Protein AF-A0A9P0G3X2-F1 (afdb_monomer_lite)

Foldseek 3Di:
DDDDPPPDPLDFAALVPLPPCVNVPPPPDSGGDPLLVVLCVVLVHDSVLLDQDQLVNVCVVVVHDSVPCVVVNVVSVVVSVVSSVSSVVSSVVVVVVVVVVVVVVVVVVVVVVVVPPPDDDDDDDDDDDDDDDDDDDDDDDDD

Organism: Bemisia tabaci (NCBI:txid7038)

Structure (mmCIF, N/CA/C/O backbone):
data_AF-A0A9P0G3X2-F1
#
_entry.id   AF-A0A9P0G3X2-F1
#
loop_
_atom_site.group_PDB
_atom_site.id
_atom_site.type_symbol
_atom_site.label_atom_id
_atom_site.label_alt_id
_atom_site.label_comp_id
_atom_site.label_asym_id
_atom_site.label_entity_id
_atom_site.label_seq_id
_atom_site.pdbx_PDB_ins_code
_atom_site.Cartn_x
_atom_site.Cartn_y
_atom_site.Cartn_z
_atom_site.occupancy
_atom_site.B_iso_or_equiv
_atom_site.auth_seq_id
_atom_site.auth_comp_id
_atom_site.auth_asym_id
_atom_site.auth_atom_id
_atom_site.pdbx_PDB_model_num
ATOM 1 N N . MET A 1 1 ? -25.167 22.446 -13.849 1.00 35.00 1 MET A N 1
ATOM 2 C CA . MET A 1 1 ? -23.953 22.981 -14.509 1.00 35.00 1 MET A CA 1
ATOM 3 C C . MET A 1 1 ? -22.731 22.619 -13.662 1.00 35.00 1 MET A C 1
ATOM 5 O O . MET A 1 1 ? -22.349 23.389 -12.793 1.00 35.00 1 MET A O 1
ATOM 9 N N . THR A 1 2 ? -22.153 21.422 -13.821 1.00 44.12 2 THR A N 1
ATOM 10 C CA . THR A 1 2 ? -20.950 21.019 -13.064 1.00 44.12 2 THR A CA 1
ATOM 11 C C . THR A 1 2 ? -19.698 21.489 -13.797 1.00 44.12 2 THR A C 1
ATOM 13 O O . THR A 1 2 ? -19.313 20.934 -14.823 1.00 44.12 2 THR A O 1
ATOM 16 N N . ASN A 1 3 ? -19.129 22.565 -13.259 1.00 46.88 3 ASN A N 1
ATOM 17 C CA . ASN A 1 3 ? -17.987 23.319 -13.752 1.00 46.88 3 ASN A CA 1
ATOM 18 C C . ASN A 1 3 ? -16.701 22.468 -13.838 1.00 46.88 3 ASN A C 1
ATOM 20 O O . ASN A 1 3 ? -16.442 21.589 -13.015 1.00 46.88 3 ASN A O 1
ATOM 24 N N . CYS A 1 4 ? -15.922 22.767 -14.872 1.00 45.25 4 CYS A N 1
ATOM 25 C CA . CYS A 1 4 ? -14.656 22.214 -15.329 1.00 45.25 4 CYS A CA 1
ATOM 26 C C . CYS A 1 4 ? -13.727 21.688 -14.218 1.00 45.25 4 CYS A C 1
ATOM 28 O O . CYS A 1 4 ? -12.940 22.440 -13.636 1.00 45.25 4 CYS A O 1
ATOM 30 N N . ARG A 1 5 ? -13.703 20.363 -13.999 1.00 58.19 5 ARG A N 1
ATOM 31 C CA . ARG A 1 5 ? -12.529 19.731 -13.383 1.00 58.19 5 ARG A CA 1
ATOM 32 C C . ARG A 1 5 ? -11.386 19.883 -14.377 1.00 58.19 5 ARG A C 1
ATOM 34 O O . ARG A 1 5 ? -11.345 19.177 -15.383 1.00 58.19 5 ARG A O 1
ATOM 41 N N . LYS A 1 6 ? -10.488 20.838 -14.110 1.00 49.16 6 LYS A N 1
ATOM 42 C CA . LYS A 1 6 ? -9.150 20.894 -14.712 1.00 49.16 6 LYS A CA 1
ATOM 43 C C . LYS A 1 6 ? -8.657 19.450 -14.816 1.00 49.16 6 LYS A C 1
ATOM 45 O O . LYS A 1 6 ? -8.565 18.779 -13.789 1.00 49.16 6 LYS A O 1
ATOM 50 N N . LYS A 1 7 ? -8.420 18.951 -16.034 1.00 53.38 7 LYS A N 1
ATOM 51 C CA . LYS A 1 7 ? -7.775 17.650 -16.248 1.00 53.38 7 LYS A CA 1
ATOM 52 C C . LYS A 1 7 ? -6.352 17.781 -15.708 1.00 53.38 7 LYS A C 1
ATOM 54 O O . LYS A 1 7 ? -5.434 18.094 -16.457 1.00 53.38 7 LYS A O 1
ATOM 59 N N . MET A 1 8 ? -6.184 17.643 -14.393 1.00 56.50 8 MET A N 1
ATOM 60 C CA . MET A 1 8 ? -4.866 17.451 -13.813 1.00 56.50 8 MET A CA 1
ATOM 61 C C . MET A 1 8 ? -4.296 16.199 -14.477 1.00 56.50 8 MET A C 1
ATOM 63 O O . MET A 1 8 ? -5.037 15.220 -14.624 1.00 56.50 8 MET A O 1
ATOM 67 N N . PRO A 1 9 ? -3.031 16.217 -14.929 1.00 58.66 9 PRO A N 1
ATOM 68 C CA . PRO A 1 9 ? -2.392 14.994 -15.378 1.00 58.66 9 PRO A CA 1
ATOM 69 C C . PRO A 1 9 ? -2.558 13.967 -14.260 1.00 58.66 9 PRO A C 1
ATOM 71 O O . PRO A 1 9 ? -2.165 14.219 -13.120 1.00 58.66 9 PRO A O 1
ATOM 74 N N . VAL A 1 10 ? -3.238 12.861 -14.568 1.00 70.94 10 VAL A N 1
ATOM 75 C CA . VAL A 1 10 ? -3.516 11.801 -13.599 1.00 70.94 10 VAL A CA 1
ATOM 76 C C . VAL A 1 10 ? -2.178 11.146 -13.291 1.00 70.94 10 VAL A C 1
ATOM 78 O O . VAL A 1 10 ? -1.711 10.271 -14.018 1.00 70.94 10 VAL A O 1
ATOM 81 N N . VAL A 1 11 ? -1.509 11.643 -12.252 1.00 81.88 11 VAL A N 1
ATOM 82 C CA . VAL A 1 11 ? -0.254 11.076 -11.776 1.00 81.88 11 VAL A CA 1
ATOM 83 C C . VAL A 1 11 ? -0.562 9.659 -11.291 1.00 81.88 11 VAL A C 1
ATOM 85 O O . VAL A 1 11 ? -1.456 9.489 -10.460 1.00 81.88 11 VAL A O 1
ATOM 88 N N . PRO A 1 12 ? 0.143 8.625 -11.781 1.00 86.62 12 PRO A N 1
ATOM 89 C CA . PRO A 1 12 ? -0.114 7.267 -11.335 1.00 86.62 12 PRO A CA 1
ATOM 90 C C . PRO A 1 12 ? 0.186 7.126 -9.837 1.00 86.62 12 PRO A C 1
ATOM 92 O O . PRO A 1 12 ? 1.264 7.505 -9.354 1.00 86.62 12 PRO A O 1
ATOM 95 N N . LEU A 1 13 ? -0.765 6.533 -9.117 1.00 90.62 13 LEU A N 1
ATOM 96 C CA . LEU A 1 13 ? -0.653 6.201 -7.705 1.00 90.62 13 LEU A CA 1
ATOM 97 C C . LEU A 1 13 ? 0.374 5.087 -7.529 1.00 90.62 13 LEU A C 1
ATOM 99 O O . LEU A 1 13 ? 0.333 4.040 -8.180 1.00 90.62 13 LEU A O 1
ATOM 103 N N . ASN A 1 14 ? 1.338 5.335 -6.664 1.00 93.69 14 ASN A N 1
ATOM 104 C CA . ASN A 1 14 ? 2.496 4.500 -6.426 1.00 93.69 14 ASN A CA 1
ATOM 105 C C . ASN A 1 14 ? 2.883 4.566 -4.939 1.00 93.69 14 ASN A C 1
ATOM 107 O O . ASN A 1 14 ? 2.391 5.411 -4.198 1.00 93.69 14 ASN A O 1
ATOM 111 N N . LEU A 1 15 ? 3.807 3.703 -4.505 1.00 94.00 15 LEU A N 1
ATOM 112 C CA . LEU A 1 15 ? 4.192 3.538 -3.085 1.00 94.00 15 LEU A CA 1
ATOM 113 C C . LEU A 1 15 ? 4.735 4.800 -2.381 1.00 94.00 15 LEU A C 1
ATOM 115 O O . LEU A 1 15 ? 4.929 4.780 -1.166 1.00 94.00 15 LEU A O 1
ATOM 119 N N . ASN A 1 16 ? 5.008 5.871 -3.132 1.00 92.62 16 ASN A N 1
ATOM 120 C CA . ASN A 1 16 ? 5.578 7.110 -2.604 1.00 92.62 16 ASN A CA 1
ATOM 121 C C . ASN A 1 16 ? 4.557 8.256 -2.568 1.00 92.62 16 ASN A C 1
ATOM 123 O O . ASN A 1 16 ? 4.844 9.283 -1.970 1.00 92.62 16 ASN A O 1
ATOM 127 N N . ASN A 1 17 ? 3.404 8.124 -3.235 1.00 91.12 17 ASN A N 1
ATOM 128 C CA . ASN A 1 17 ? 2.429 9.214 -3.350 1.00 91.12 17 ASN A CA 1
ATOM 129 C C . ASN A 1 17 ? 0.983 8.816 -3.004 1.00 91.12 17 ASN A C 1
ATOM 131 O O . ASN A 1 17 ? 0.131 9.698 -2.947 1.00 91.12 17 ASN A O 1
ATOM 135 N N . PHE A 1 18 ? 0.700 7.532 -2.754 1.00 90.81 18 PHE A N 1
ATOM 136 C CA . PHE A 1 18 ? -0.666 7.051 -2.511 1.00 90.81 18 PHE A CA 1
ATOM 137 C C . PHE A 1 18 ? -1.294 7.571 -1.204 1.00 90.81 18 PHE A C 1
ATOM 139 O O . PHE A 1 18 ? -2.512 7.687 -1.128 1.00 90.81 18 PHE A O 1
ATOM 146 N N . GLU A 1 19 ? -0.483 7.928 -0.201 1.00 87.69 19 GLU A N 1
ATOM 147 C CA . GLU A 1 19 ? -0.961 8.508 1.068 1.00 87.69 19 GLU A CA 1
ATOM 148 C C . GLU A 1 19 ? -1.319 10.000 0.945 1.00 87.69 19 GLU A C 1
ATOM 150 O O . GLU A 1 19 ? -1.924 10.575 1.847 1.00 87.69 19 GLU A O 1
ATOM 155 N N . SER A 1 20 ? -0.978 10.654 -0.171 1.00 85.50 20 SER A N 1
ATOM 156 C CA . SER A 1 20 ? -1.317 12.061 -0.378 1.00 85.50 20 SER A CA 1
ATOM 157 C C . SER A 1 20 ? -2.799 12.215 -0.720 1.00 85.50 20 SER A C 1
ATOM 159 O O . SER A 1 20 ? -3.252 11.800 -1.791 1.00 85.50 20 SER A O 1
ATOM 161 N N . SER A 1 21 ? -3.548 12.881 0.162 1.00 74.44 21 SER A N 1
ATOM 162 C CA . SER A 1 21 ? -4.980 13.162 -0.018 1.00 74.44 21 SER A CA 1
ATOM 163 C C . SER A 1 21 ? -5.280 13.940 -1.302 1.00 74.44 21 SER A C 1
ATOM 165 O O . SER A 1 21 ? -6.301 13.701 -1.939 1.00 74.44 21 SER A O 1
ATOM 167 N N . ILE A 1 22 ? -4.366 14.814 -1.731 1.00 76.81 22 ILE A N 1
ATOM 168 C CA . ILE A 1 22 ? -4.493 15.615 -2.958 1.00 76.81 22 ILE A CA 1
ATOM 169 C C . ILE A 1 22 ? -4.427 14.727 -4.207 1.00 76.81 22 ILE A C 1
ATOM 171 O O . ILE A 1 22 ? -5.152 14.954 -5.171 1.00 76.81 22 ILE A O 1
ATOM 175 N N . ILE A 1 23 ? -3.553 13.719 -4.193 1.00 68.75 23 ILE A N 1
ATOM 176 C CA . ILE A 1 23 ? -3.276 12.862 -5.355 1.00 68.75 23 ILE A CA 1
ATOM 177 C C . ILE A 1 23 ? -4.288 11.709 -5.430 1.00 68.75 23 ILE A C 1
ATOM 179 O O . ILE A 1 23 ? -4.668 11.293 -6.521 1.00 68.75 23 ILE A O 1
ATOM 183 N N . SER A 1 24 ? -4.753 11.215 -4.278 1.00 70.62 24 SER A N 1
ATOM 184 C CA . SER A 1 24 ? -5.733 10.125 -4.175 1.00 70.62 24 SER A CA 1
ATOM 185 C C . SER A 1 24 ? -7.189 10.585 -4.374 1.00 70.62 24 SER A C 1
ATOM 187 O O . SER A 1 24 ? -8.056 9.785 -4.734 1.00 70.62 24 SER A O 1
ATOM 189 N N . ALA A 1 25 ? -7.480 11.882 -4.198 1.00 69.50 25 ALA A N 1
ATOM 190 C CA . ALA A 1 25 ? -8.830 12.428 -4.328 1.00 69.50 25 ALA A CA 1
ATOM 191 C C . ALA A 1 25 ? -9.464 12.108 -5.697 1.00 69.50 25 ALA A C 1
ATOM 193 O O . ALA A 1 25 ? -9.103 12.668 -6.732 1.00 69.50 25 ALA A O 1
ATOM 194 N N . GLY A 1 26 ? -10.465 11.222 -5.690 1.00 67.62 26 GLY A N 1
ATOM 195 C CA . GLY A 1 26 ? -11.234 10.847 -6.878 1.00 67.62 26 GLY A CA 1
ATOM 196 C C . GLY A 1 26 ? -10.719 9.625 -7.646 1.00 67.62 26 GLY A C 1
ATOM 197 O O . GLY A 1 26 ? -11.248 9.353 -8.723 1.00 67.62 26 GLY A O 1
ATOM 198 N N . CYS A 1 27 ? -9.740 8.877 -7.120 1.00 73.44 27 CYS A N 1
ATOM 199 C CA . CYS A 1 27 ? -9.332 7.588 -7.681 1.00 73.44 27 CYS A CA 1
ATOM 200 C C . CYS A 1 27 ? -9.871 6.425 -6.823 1.00 73.44 27 CYS A C 1
ATOM 202 O O . CYS A 1 27 ? -9.624 6.406 -5.621 1.00 73.44 27 CYS A O 1
ATOM 204 N N . PRO A 1 28 ? -10.577 5.434 -7.403 1.00 79.88 28 PRO A N 1
ATOM 205 C CA . PRO A 1 28 ? -11.094 4.289 -6.645 1.00 79.88 28 PRO A CA 1
ATOM 206 C C . PRO A 1 28 ? -10.024 3.222 -6.344 1.00 79.88 28 PRO A C 1
ATOM 208 O O . PRO A 1 28 ? -10.308 2.236 -5.669 1.00 79.88 28 PRO A O 1
ATOM 211 N N . TYR A 1 29 ? -8.808 3.377 -6.873 1.00 84.38 29 TYR A N 1
ATOM 212 C CA . TYR A 1 29 ? -7.734 2.393 -6.762 1.00 84.38 29 TYR A CA 1
ATOM 213 C C . TYR A 1 29 ? -6.673 2.830 -5.753 1.00 84.38 29 TYR A C 1
ATOM 215 O O . TYR A 1 29 ? -6.326 4.003 -5.682 1.00 84.38 29 TYR A O 1
ATOM 223 N N . VAL A 1 30 ? -6.083 1.863 -5.044 1.00 88.44 30 VAL A N 1
ATOM 224 C CA . VAL A 1 30 ? -4.989 2.121 -4.087 1.00 88.44 30 VAL A CA 1
ATOM 225 C C . VAL A 1 30 ? -3.662 2.412 -4.799 1.00 88.44 30 VAL A C 1
ATOM 227 O O . VAL A 1 30 ? -2.928 3.322 -4.426 1.00 88.44 30 VAL A O 1
ATOM 230 N N . LEU A 1 31 ? -3.342 1.642 -5.842 1.00 93.75 31 LEU A N 1
ATOM 231 C CA . LEU A 1 31 ? -2.128 1.783 -6.651 1.00 93.75 31 LEU A CA 1
ATOM 232 C C . LEU A 1 31 ? -2.480 1.603 -8.127 1.00 93.75 31 LEU A C 1
ATOM 234 O O . LEU A 1 31 ? -3.245 0.708 -8.477 1.00 93.75 31 LEU A O 1
ATOM 238 N N . THR A 1 32 ? -1.872 2.408 -8.997 1.00 92.75 32 THR A N 1
ATOM 239 C CA . THR A 1 32 ? -2.041 2.314 -10.458 1.00 92.75 32 THR A CA 1
ATOM 240 C C . THR A 1 32 ? -0.714 2.193 -11.209 1.00 92.75 32 THR A C 1
ATOM 242 O O . THR A 1 32 ? -0.696 1.833 -12.383 1.00 92.75 32 THR A O 1
ATOM 245 N N . SER A 1 33 ? 0.424 2.430 -10.550 1.00 94.31 33 SER A N 1
ATOM 246 C CA . SER A 1 33 ? 1.746 2.241 -11.149 1.00 94.31 33 SER A CA 1
ATOM 247 C C . SER A 1 33 ? 2.083 0.750 -11.329 1.00 94.31 33 SER A C 1
ATOM 249 O O . SER A 1 33 ? 2.148 0.021 -10.331 1.00 94.31 33 SER A O 1
ATOM 251 N N . PRO A 1 34 ? 2.419 0.291 -12.555 1.00 95.81 34 PRO A N 1
ATOM 252 C CA . PRO A 1 34 ? 2.784 -1.105 -12.812 1.00 95.81 34 PRO A CA 1
ATOM 253 C C . PRO A 1 34 ? 3.954 -1.601 -11.955 1.00 95.81 34 PRO A C 1
ATOM 255 O O . PRO A 1 34 ? 3.940 -2.728 -11.466 1.00 95.81 34 PRO A O 1
ATOM 258 N N . ARG A 1 35 ? 4.964 -0.751 -11.715 1.00 96.50 35 ARG A N 1
ATOM 259 C CA . ARG A 1 35 ? 6.127 -1.103 -10.881 1.00 96.50 35 ARG A CA 1
ATOM 260 C C . ARG A 1 35 ? 5.732 -1.334 -9.425 1.00 96.50 35 ARG A C 1
ATOM 262 O O . ARG A 1 35 ? 6.205 -2.287 -8.816 1.00 96.50 35 ARG A O 1
ATOM 269 N N . SER A 1 36 ? 4.843 -0.501 -8.885 1.00 97.31 36 SER A N 1
ATOM 270 C CA . SER A 1 36 ? 4.325 -0.671 -7.525 1.00 97.31 36 SER A CA 1
ATOM 271 C C . SER A 1 36 ? 3.479 -1.935 -7.393 1.00 97.31 36 SER A C 1
ATOM 273 O O . SER A 1 36 ? 3.673 -2.689 -6.448 1.00 97.31 36 SER A O 1
ATOM 275 N N . LEU A 1 37 ? 2.618 -2.220 -8.373 1.00 97.62 37 LEU A N 1
ATOM 276 C CA . LEU A 1 37 ? 1.816 -3.447 -8.387 1.00 97.62 37 LEU A CA 1
ATOM 277 C C . LEU A 1 37 ? 2.687 -4.709 -8.478 1.00 97.62 37 LEU A C 1
ATOM 279 O O . LEU A 1 37 ? 2.442 -5.679 -7.761 1.00 97.62 37 LEU A O 1
ATOM 283 N N . ARG A 1 38 ? 3.746 -4.693 -9.300 1.00 97.88 38 ARG A N 1
ATOM 284 C CA . ARG A 1 38 ? 4.718 -5.797 -9.355 1.00 97.88 38 ARG A CA 1
ATOM 285 C C . ARG A 1 38 ? 5.455 -5.989 -8.034 1.00 97.88 38 ARG A C 1
ATOM 287 O O . ARG A 1 38 ? 5.636 -7.131 -7.624 1.00 97.88 38 ARG A O 1
ATOM 294 N N . ALA A 1 39 ? 5.841 -4.906 -7.362 1.00 98.31 39 ALA A N 1
ATOM 295 C CA . ALA A 1 39 ? 6.494 -4.990 -6.060 1.00 98.31 39 ALA A CA 1
ATOM 296 C C . ALA A 1 39 ? 5.574 -5.613 -4.998 1.00 98.31 39 ALA A C 1
ATOM 298 O O . ALA A 1 39 ? 5.993 -6.545 -4.317 1.00 98.31 39 ALA A O 1
ATOM 299 N N . CYS A 1 40 ? 4.308 -5.182 -4.923 1.00 97.88 40 CYS A N 1
ATOM 300 C CA . CYS A 1 40 ? 3.298 -5.790 -4.047 1.00 97.88 40 CYS A CA 1
ATOM 301 C C . CYS A 1 40 ? 3.143 -7.292 -4.324 1.00 97.88 40 CYS A C 1
ATOM 303 O O . CYS A 1 40 ? 3.217 -8.104 -3.404 1.00 97.88 40 CYS A O 1
ATOM 305 N N . LYS A 1 41 ? 3.011 -7.672 -5.604 1.00 98.12 41 LYS A N 1
ATOM 306 C CA . LYS A 1 41 ? 2.899 -9.079 -6.016 1.00 98.12 41 LYS A CA 1
ATOM 307 C C . LYS A 1 41 ? 4.131 -9.898 -5.616 1.00 98.12 41 LYS A C 1
ATOM 309 O O . LYS A 1 41 ? 3.969 -11.001 -5.109 1.00 98.12 41 LYS A O 1
ATOM 314 N N . LYS A 1 42 ? 5.344 -9.368 -5.816 1.00 97.94 42 LYS A N 1
ATOM 315 C CA . LYS A 1 42 ? 6.608 -10.040 -5.460 1.00 97.94 42 LYS A CA 1
ATOM 316 C C . LYS A 1 42 ? 6.788 -10.173 -3.943 1.00 97.94 42 LYS A C 1
ATOM 318 O O . LYS A 1 42 ? 7.365 -11.155 -3.498 1.00 97.94 42 LYS A O 1
ATOM 323 N N . ALA A 1 43 ? 6.265 -9.227 -3.165 1.00 97.44 43 ALA A N 1
ATOM 324 C CA . ALA A 1 43 ? 6.279 -9.277 -1.704 1.00 97.44 43 ALA A CA 1
ATOM 325 C C . ALA A 1 43 ? 5.165 -10.150 -1.094 1.00 97.44 43 ALA A C 1
ATOM 327 O O . ALA A 1 43 ? 5.179 -10.388 0.108 1.00 97.44 43 ALA A O 1
ATOM 328 N N . GLY A 1 44 ? 4.169 -10.573 -1.884 1.00 98.00 44 GLY A N 1
ATOM 329 C CA . GLY A 1 44 ? 2.978 -11.260 -1.371 1.00 98.00 44 GLY A CA 1
ATOM 330 C C . GLY A 1 44 ? 2.049 -10.368 -0.536 1.00 98.00 44 GLY A C 1
ATOM 331 O O . GLY A 1 44 ? 1.228 -10.885 0.212 1.00 98.00 44 GLY A O 1
ATOM 332 N N . ILE A 1 45 ? 2.163 -9.040 -0.656 1.00 98.06 45 ILE A N 1
ATOM 333 C CA . ILE A 1 45 ? 1.392 -8.062 0.126 1.00 98.06 45 ILE A CA 1
ATOM 334 C C . ILE A 1 45 ? 0.300 -7.457 -0.756 1.00 98.06 45 ILE A C 1
ATOM 336 O O . ILE A 1 45 ? 0.587 -6.943 -1.842 1.00 98.06 45 ILE A O 1
ATOM 340 N N . LYS A 1 46 ? -0.958 -7.470 -0.299 1.00 97.19 46 LYS A N 1
ATOM 341 C CA . LYS A 1 46 ? -2.052 -6.822 -1.034 1.00 97.19 46 LYS A CA 1
ATOM 342 C C . LYS A 1 46 ? -1.968 -5.298 -0.869 1.00 97.19 46 LYS A C 1
ATOM 344 O O . LYS A 1 46 ? -1.729 -4.829 0.240 1.00 97.19 46 LYS A O 1
ATOM 349 N N . PRO A 1 47 ? -2.253 -4.496 -1.915 1.00 95.75 47 PRO A N 1
ATOM 350 C CA . PRO A 1 47 ? -2.231 -3.033 -1.809 1.00 95.75 47 PRO A CA 1
ATOM 351 C C . PRO A 1 47 ? -3.099 -2.469 -0.675 1.00 95.75 47 PRO A C 1
ATOM 353 O O . PRO A 1 47 ? -2.705 -1.504 -0.032 1.00 95.75 47 PRO A O 1
ATOM 356 N N . VAL A 1 48 ? -4.251 -3.093 -0.397 1.00 94.19 48 VAL A N 1
ATOM 357 C CA . VAL A 1 48 ? -5.161 -2.688 0.689 1.00 94.19 48 VAL A CA 1
ATOM 358 C C . VAL A 1 48 ? -4.520 -2.790 2.080 1.00 94.19 48 VAL A C 1
ATOM 360 O O . VAL A 1 48 ? -4.846 -1.999 2.954 1.00 94.19 48 VAL A O 1
ATOM 363 N N . GLU A 1 49 ? -3.565 -3.704 2.282 1.00 95.12 49 GLU A N 1
ATOM 364 C CA . GLU A 1 49 ? -2.867 -3.878 3.565 1.00 95.12 49 GLU A CA 1
ATOM 365 C C . GLU A 1 49 ? -1.878 -2.747 3.871 1.00 95.12 49 GLU A C 1
ATOM 367 O O . GLU A 1 49 ? -1.368 -2.663 4.984 1.00 95.12 49 GLU A O 1
ATOM 372 N N . LEU A 1 50 ? -1.570 -1.902 2.884 1.00 95.81 50 LEU A N 1
ATOM 373 C CA . LEU A 1 50 ? -0.684 -0.751 3.044 1.00 95.81 50 LEU A CA 1
ATOM 374 C C . LEU A 1 50 ? -1.443 0.508 3.484 1.00 95.81 50 LEU A C 1
ATOM 376 O O . LEU A 1 50 ? -0.809 1.509 3.827 1.00 95.81 50 LEU A O 1
ATOM 380 N N . LEU A 1 51 ? -2.779 0.478 3.458 1.00 93.88 51 LEU A N 1
ATOM 381 C CA . LEU A 1 51 ? -3.615 1.608 3.843 1.00 93.88 51 LEU A CA 1
ATOM 382 C C . LEU A 1 51 ? -3.577 1.825 5.353 1.00 93.88 51 LEU A C 1
ATOM 384 O O . LEU A 1 51 ? -3.645 0.879 6.136 1.00 93.88 51 LEU A O 1
ATOM 388 N N . TYR A 1 52 ? -3.488 3.092 5.747 1.00 93.94 52 TYR A N 1
ATOM 389 C CA . TYR A 1 52 ? -3.630 3.494 7.138 1.00 93.94 52 TYR A CA 1
ATOM 390 C C . TYR A 1 52 ? -5.020 3.115 7.665 1.00 93.94 52 TYR A C 1
ATOM 392 O O . TYR A 1 52 ? -6.026 3.368 7.000 1.00 93.94 52 TYR A O 1
ATOM 400 N N . GLN A 1 53 ? -5.059 2.534 8.864 1.00 94.19 53 GLN A N 1
ATOM 401 C CA . GLN A 1 53 ? -6.289 2.217 9.586 1.00 94.19 53 GLN A CA 1
ATOM 402 C C . GLN A 1 53 ? -6.382 3.109 10.821 1.00 94.19 53 GLN A C 1
ATOM 404 O O . GLN A 1 53 ? -5.455 3.142 11.626 1.00 94.19 53 GLN A O 1
ATOM 409 N N . SER A 1 54 ? -7.489 3.832 10.985 1.00 94.88 54 SER A N 1
ATOM 410 C CA . SER A 1 54 ? -7.682 4.687 12.161 1.00 94.88 54 SER A CA 1
ATOM 411 C C . SER A 1 54 ? -8.093 3.872 13.392 1.00 94.88 54 SER A C 1
ATOM 413 O O . SER A 1 54 ? -8.633 2.772 13.280 1.00 94.88 54 SER A O 1
ATOM 415 N N . THR A 1 55 ? -7.904 4.433 14.589 1.00 96.00 55 THR A N 1
ATOM 416 C CA . THR A 1 55 ? -8.380 3.812 15.838 1.00 96.00 55 THR A CA 1
ATOM 417 C C . THR A 1 55 ? -9.892 3.593 15.842 1.00 96.00 55 THR A C 1
ATOM 419 O O . THR A 1 55 ? -10.344 2.602 16.398 1.00 96.00 55 THR A O 1
ATOM 422 N N . SER A 1 56 ? -10.672 4.464 15.187 1.00 96.00 56 SER A N 1
ATOM 423 C CA . SER A 1 56 ? -12.121 4.273 15.025 1.00 96.00 56 SER A CA 1
ATOM 424 C C . SER A 1 56 ? -12.434 3.023 14.211 1.00 96.00 56 SER A C 1
ATOM 426 O O . SER A 1 56 ? -13.222 2.206 14.655 1.00 96.00 56 SER A O 1
ATOM 428 N N . GLN A 1 57 ? -11.767 2.828 13.069 1.00 94.88 57 GLN A N 1
ATOM 429 C CA . GLN A 1 57 ? -11.987 1.647 12.226 1.00 94.88 57 GLN A CA 1
ATOM 430 C C . GLN A 1 57 ? -11.631 0.356 12.968 1.00 94.88 57 GLN A C 1
ATOM 432 O O . GLN A 1 57 ? -12.375 -0.614 12.926 1.00 94.88 57 GLN A O 1
ATOM 437 N N . ILE A 1 58 ? -10.514 0.359 13.699 1.00 95.75 58 ILE A N 1
ATOM 438 C CA . ILE A 1 58 ? -10.089 -0.800 14.494 1.00 95.75 58 ILE A CA 1
ATOM 439 C C . ILE A 1 58 ? -11.073 -1.075 15.639 1.00 95.75 58 ILE A C 1
ATOM 441 O O . ILE A 1 58 ? -11.339 -2.229 15.960 1.00 95.75 58 ILE A O 1
ATOM 445 N N . ALA A 1 59 ? -11.600 -0.028 16.269 1.00 96.75 59 ALA A N 1
ATOM 446 C CA . ALA A 1 59 ? -12.618 -0.135 17.305 1.00 96.75 59 ALA A CA 1
ATOM 447 C C . ALA A 1 59 ? -13.935 -0.707 16.775 1.00 96.75 59 ALA A C 1
ATOM 449 O O . ALA A 1 59 ? -14.485 -1.608 17.405 1.00 96.75 59 ALA A O 1
ATOM 450 N N . ASP A 1 60 ? -14.380 -0.245 15.607 1.00 96.75 60 ASP A N 1
ATOM 451 C CA . ASP A 1 60 ? -15.574 -0.746 14.928 1.00 96.75 60 ASP A CA 1
ATOM 452 C C . ASP A 1 60 ? -15.413 -2.233 14.563 1.00 96.75 60 ASP A C 1
ATOM 454 O O . ASP A 1 60 ? -16.302 -3.033 14.849 1.00 96.75 60 ASP A O 1
ATOM 458 N N . ASP A 1 61 ? -14.247 -2.629 14.033 1.00 94.06 61 ASP A N 1
ATOM 459 C CA . ASP A 1 61 ? -13.913 -4.029 13.722 1.00 94.06 61 ASP A CA 1
ATOM 460 C C . ASP A 1 61 ? -13.941 -4.941 14.964 1.00 94.06 61 ASP A C 1
ATOM 462 O O . ASP A 1 61 ? -14.253 -6.129 14.867 1.00 94.06 61 ASP A O 1
ATOM 466 N N . LEU A 1 62 ? -13.565 -4.405 16.130 1.00 95.31 62 LEU A N 1
ATOM 467 C CA . LEU A 1 62 ? -13.457 -5.147 17.390 1.00 95.31 62 LEU A CA 1
ATOM 468 C C . LEU A 1 62 ? -14.698 -5.019 18.290 1.00 95.31 62 LEU A C 1
ATOM 470 O O . LEU A 1 62 ? -14.778 -5.714 19.301 1.00 95.31 62 LEU A O 1
ATOM 474 N N . GLY A 1 63 ? -15.650 -4.142 17.962 1.00 96.12 63 GLY A N 1
ATOM 475 C CA . GLY A 1 63 ? -16.832 -3.875 18.787 1.00 96.12 63 GLY A CA 1
ATOM 476 C C . GLY A 1 63 ? -16.518 -3.217 20.137 1.00 96.12 63 GLY A C 1
ATOM 477 O O . GLY A 1 63 ? -17.246 -3.427 21.107 1.00 96.12 63 GLY A O 1
ATOM 478 N N . VAL A 1 64 ? -15.429 -2.446 20.231 1.00 96.12 64 VAL A N 1
ATOM 479 C CA . VAL A 1 64 ? -14.984 -1.790 21.476 1.00 96.12 64 VAL A CA 1
ATOM 480 C C . VAL A 1 64 ? -14.859 -0.281 21.298 1.00 96.12 64 VAL A C 1
ATOM 482 O O . VAL A 1 64 ? -14.819 0.229 20.188 1.00 96.12 64 VAL A O 1
ATOM 485 N N . HIS A 1 65 ? -14.762 0.471 22.394 1.00 94.31 65 HIS A N 1
ATOM 486 C CA . HIS A 1 65 ? -14.558 1.919 22.309 1.00 94.31 65 HIS A CA 1
ATOM 487 C C . HIS A 1 65 ? -13.121 2.267 21.834 1.00 94.31 65 HIS A C 1
ATOM 489 O O . HIS A 1 65 ? -12.166 1.663 22.334 1.00 94.31 65 HIS A O 1
ATOM 495 N N . PRO A 1 66 ? -12.912 3.301 20.983 1.00 92.31 66 PRO A N 1
ATOM 496 C CA . PRO A 1 66 ? -11.597 3.682 20.429 1.00 92.31 66 PRO A CA 1
ATOM 497 C C . PRO A 1 66 ? -10.461 3.919 21.431 1.00 92.31 66 PRO A C 1
ATOM 499 O O . PRO A 1 66 ? -9.290 3.801 21.084 1.00 92.31 66 PRO A O 1
ATOM 502 N N . LYS A 1 67 ? -10.780 4.227 22.691 1.00 92.81 67 LYS A N 1
ATOM 503 C CA . LYS A 1 67 ? -9.772 4.364 23.759 1.00 92.81 67 LYS A CA 1
ATOM 504 C C . LYS A 1 67 ? -9.071 3.049 24.126 1.00 92.81 67 LYS A C 1
ATOM 506 O O . LYS A 1 67 ? -7.982 3.108 24.684 1.00 92.81 67 LYS A O 1
ATOM 511 N N . TYR A 1 68 ? -9.676 1.896 23.841 1.00 94.81 68 TYR A N 1
ATOM 512 C CA . TYR A 1 68 ? -9.150 0.584 24.240 1.00 94.81 68 TYR A CA 1
ATOM 513 C C . TYR A 1 68 ? -8.312 -0.103 23.157 1.00 94.81 68 TYR A C 1
ATOM 515 O O . TYR A 1 68 ? -7.785 -1.182 23.397 1.00 94.81 68 TYR A O 1
ATOM 523 N N . VAL A 1 69 ? -8.174 0.499 21.970 1.00 97.06 69 VAL A N 1
ATOM 524 C CA . VAL A 1 69 ? -7.477 -0.129 20.831 1.00 97.06 69 VAL A CA 1
ATOM 525 C C . VAL A 1 69 ? -6.092 0.449 20.563 1.00 97.06 69 VAL A C 1
ATOM 527 O O . VAL A 1 69 ? -5.492 0.121 19.545 1.00 97.06 69 VAL A O 1
ATOM 530 N N . THR A 1 70 ? -5.569 1.303 21.447 1.00 96.31 70 THR A N 1
ATOM 531 C CA . THR A 1 70 ? -4.286 1.996 21.247 1.00 96.31 70 THR A CA 1
ATOM 532 C C . THR A 1 70 ? -3.139 1.023 20.978 1.00 96.31 70 THR A C 1
ATOM 534 O O . THR A 1 70 ? -2.431 1.185 19.988 1.00 96.31 70 THR A O 1
ATOM 537 N N . ASP A 1 71 ? -2.996 -0.027 21.788 1.00 96.31 71 ASP A N 1
ATOM 538 C CA . ASP A 1 71 ? -1.904 -0.998 21.632 1.00 96.31 71 ASP A CA 1
ATOM 539 C C . 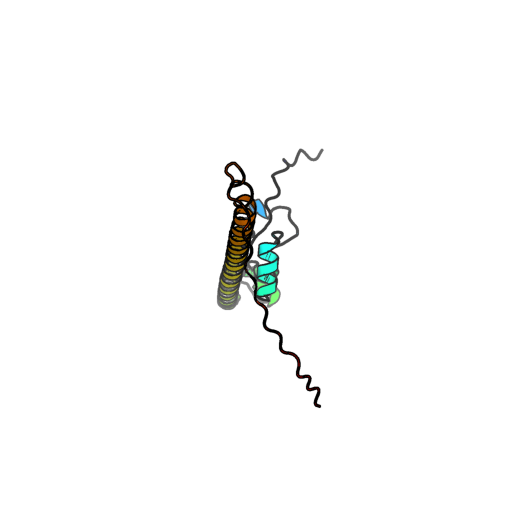ASP A 1 71 ? -2.040 -1.801 20.331 1.00 96.31 71 ASP A C 1
ATOM 541 O O . ASP A 1 71 ? -1.071 -1.984 19.592 1.00 96.31 71 ASP A O 1
ATOM 545 N N . VAL A 1 72 ? -3.272 -2.202 19.993 1.00 96.75 72 VAL A N 1
ATOM 546 C CA . VAL A 1 72 ? -3.586 -2.899 18.736 1.00 96.75 72 VAL A CA 1
ATOM 547 C C . VAL A 1 72 ? -3.285 -2.005 17.532 1.00 96.75 72 VAL A C 1
ATOM 549 O O . VAL A 1 72 ? -2.710 -2.465 16.547 1.00 96.75 72 VAL A O 1
ATOM 552 N N . PHE A 1 73 ? -3.646 -0.724 17.609 1.00 97.06 73 PHE A N 1
ATOM 553 C CA . PHE A 1 73 ? -3.345 0.268 16.583 1.00 97.06 73 PHE A CA 1
ATOM 554 C C . PHE A 1 73 ? -1.836 0.429 16.392 1.00 97.06 73 PHE A C 1
ATOM 556 O O . PHE A 1 73 ? -1.366 0.350 15.260 1.00 97.06 73 PHE A O 1
ATOM 563 N N . LEU A 1 74 ? -1.067 0.584 17.474 1.00 97.50 74 LEU A N 1
ATOM 564 C CA . LEU A 1 74 ? 0.389 0.732 17.401 1.00 97.50 74 LEU A CA 1
ATOM 565 C C . LEU A 1 74 ? 1.057 -0.493 16.773 1.00 97.50 74 LEU A C 1
ATOM 567 O O . LEU A 1 74 ? 1.948 -0.347 15.931 1.00 97.50 74 LEU A O 1
ATOM 571 N N . GLN A 1 75 ? 0.609 -1.697 17.130 1.00 97.50 75 GLN A N 1
ATOM 572 C CA . GLN A 1 75 ? 1.115 -2.929 16.534 1.00 97.50 75 GLN A CA 1
ATOM 573 C C . GLN A 1 75 ? 0.792 -3.001 15.035 1.00 97.50 75 GLN A C 1
ATOM 575 O O . GLN A 1 75 ? 1.698 -3.200 14.223 1.00 97.50 75 GLN A O 1
ATOM 580 N N . ARG A 1 76 ? -0.475 -2.779 14.651 1.00 96.81 76 ARG A N 1
ATOM 581 C CA . ARG A 1 76 ? -0.903 -2.795 13.241 1.00 96.81 76 ARG A CA 1
ATOM 582 C C . ARG A 1 76 ? -0.171 -1.745 12.412 1.00 96.81 76 ARG A C 1
ATOM 584 O O . 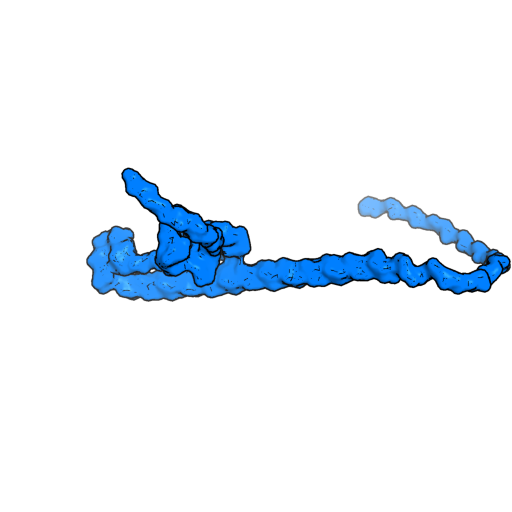ARG A 1 76 ? 0.252 -2.045 11.299 1.00 96.81 76 ARG A O 1
ATOM 591 N N . GLU A 1 77 ? 0.014 -0.543 12.949 1.00 97.75 77 GLU A N 1
ATOM 592 C CA . GLU A 1 77 ? 0.734 0.532 12.267 1.00 97.75 77 GLU A CA 1
ATOM 593 C C . GLU A 1 77 ? 2.220 0.194 12.111 1.00 97.75 77 GLU A C 1
ATOM 595 O O . GLU A 1 77 ? 2.781 0.366 11.031 1.00 97.75 77 GLU A O 1
ATOM 600 N N . THR A 1 78 ? 2.846 -0.382 13.138 1.00 98.12 78 THR A N 1
ATOM 601 C CA . THR A 1 78 ? 4.235 -0.858 13.056 1.00 98.12 78 THR A CA 1
ATOM 602 C C . THR A 1 78 ? 4.400 -1.910 11.958 1.00 98.12 78 THR A C 1
ATOM 604 O O . THR A 1 78 ? 5.330 -1.842 11.151 1.00 98.12 78 THR A O 1
ATOM 607 N N . ASP A 1 79 ? 3.487 -2.876 11.886 1.00 98.00 79 ASP A N 1
ATOM 608 C CA . ASP A 1 79 ? 3.525 -3.916 10.861 1.00 98.00 79 ASP A CA 1
ATOM 609 C C . ASP A 1 79 ? 3.234 -3.357 9.463 1.00 98.00 79 ASP A C 1
ATOM 611 O O . ASP A 1 79 ? 3.872 -3.766 8.487 1.00 98.00 79 ASP A O 1
ATOM 615 N N . ARG A 1 80 ? 2.338 -2.370 9.354 1.00 97.69 80 ARG A N 1
ATOM 616 C CA . ARG A 1 80 ? 2.079 -1.639 8.108 1.00 97.69 80 ARG A CA 1
ATOM 617 C C . ARG A 1 80 ? 3.334 -0.930 7.599 1.00 97.69 80 ARG A C 1
ATOM 619 O O . ARG A 1 80 ? 3.642 -1.039 6.412 1.00 97.69 80 ARG A O 1
ATOM 626 N N . GLN A 1 81 ? 4.091 -0.265 8.475 1.00 97.94 81 GLN A N 1
ATOM 627 C CA . GLN A 1 81 ? 5.341 0.405 8.097 1.00 97.94 81 GLN A CA 1
ATOM 628 C C . GLN A 1 81 ? 6.404 -0.588 7.617 1.00 97.94 81 GLN A C 1
ATOM 630 O O . GLN A 1 81 ? 6.979 -0.403 6.546 1.00 97.94 81 GLN A O 1
ATOM 635 N N . LYS A 1 82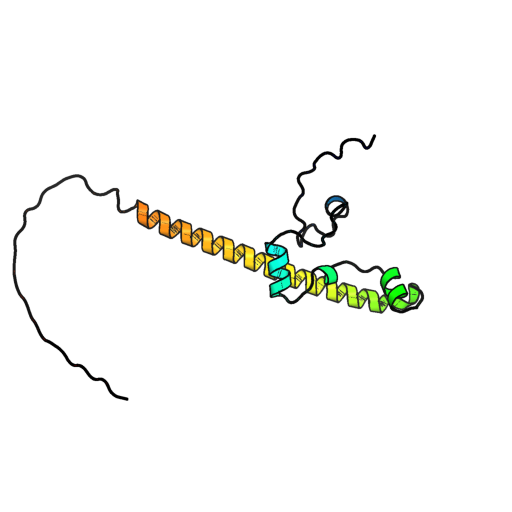 ? 6.584 -1.716 8.319 1.00 98.38 82 LYS A N 1
ATOM 636 C CA . LYS A 1 82 ? 7.496 -2.788 7.871 1.00 98.38 82 LYS A CA 1
ATOM 637 C C . LYS A 1 82 ? 7.127 -3.314 6.481 1.00 98.38 82 LYS A C 1
ATOM 639 O O . LYS A 1 82 ? 8.001 -3.513 5.636 1.00 98.38 82 LYS A O 1
ATOM 644 N N . LYS A 1 83 ? 5.830 -3.530 6.229 1.00 98.38 83 LYS A N 1
ATOM 645 C CA . LYS A 1 83 ? 5.324 -3.928 4.907 1.00 98.38 83 LYS A CA 1
ATOM 646 C C . LYS A 1 83 ? 5.639 -2.864 3.857 1.00 98.38 83 LYS A C 1
ATOM 648 O O . LYS A 1 83 ? 6.122 -3.207 2.779 1.00 98.38 83 LYS A O 1
ATOM 653 N N . LEU A 1 84 ? 5.406 -1.587 4.156 1.00 97.81 84 LEU A N 1
ATOM 654 C CA . LEU A 1 84 ? 5.715 -0.490 3.240 1.00 97.81 84 LEU A CA 1
ATOM 655 C C . LEU A 1 84 ? 7.194 -0.444 2.862 1.00 97.81 84 LEU A C 1
ATOM 657 O O . LEU A 1 84 ? 7.508 -0.355 1.674 1.00 97.81 84 LEU A O 1
ATOM 661 N N . ASP A 1 85 ? 8.086 -0.547 3.841 1.00 98.12 85 ASP A N 1
ATOM 662 C CA . ASP A 1 85 ? 9.529 -0.506 3.613 1.00 98.12 85 ASP A CA 1
ATOM 663 C C . ASP A 1 85 ? 9.994 -1.670 2.739 1.00 98.12 85 ASP A C 1
ATOM 665 O O . ASP A 1 85 ? 10.723 -1.468 1.762 1.00 98.12 85 ASP A O 1
ATOM 669 N N . LEU A 1 86 ? 9.497 -2.879 3.017 1.00 98.44 86 LEU A N 1
ATOM 670 C CA . LEU A 1 86 ? 9.779 -4.059 2.206 1.00 98.44 86 LEU A CA 1
ATOM 671 C C . LEU A 1 86 ? 9.345 -3.862 0.747 1.00 98.44 86 LEU A C 1
ATOM 673 O O . LEU A 1 86 ? 10.126 -4.091 -0.180 1.00 98.44 86 LEU A O 1
ATOM 677 N N . VAL A 1 87 ? 8.106 -3.419 0.520 1.00 98.12 87 VAL A N 1
ATOM 678 C CA . VAL A 1 87 ? 7.574 -3.259 -0.841 1.00 98.12 87 VAL A CA 1
ATOM 679 C C . VAL A 1 87 ? 8.280 -2.105 -1.570 1.00 98.12 87 VAL A C 1
ATOM 681 O O . VAL A 1 87 ? 8.556 -2.213 -2.768 1.00 98.12 87 VAL A O 1
ATOM 684 N N . ARG A 1 88 ? 8.632 -1.015 -0.872 1.00 98.19 88 ARG A N 1
ATOM 685 C CA . ARG A 1 88 ? 9.431 0.091 -1.431 1.00 98.19 88 ARG A CA 1
ATOM 686 C C . ARG A 1 88 ? 10.817 -0.381 -1.859 1.00 98.19 88 ARG A C 1
ATOM 688 O O . ARG A 1 88 ? 11.236 -0.053 -2.968 1.00 98.19 88 ARG A O 1
ATOM 695 N N . LYS A 1 89 ? 11.485 -1.197 -1.039 1.00 98.44 89 LYS A N 1
ATOM 696 C CA . LYS A 1 89 ? 12.772 -1.810 -1.385 1.00 98.44 89 LYS A CA 1
ATOM 697 C C . LYS A 1 89 ? 12.660 -2.647 -2.659 1.00 98.44 89 LYS A C 1
ATOM 699 O O . LYS A 1 89 ? 13.348 -2.362 -3.631 1.00 98.44 89 LYS A O 1
ATOM 704 N N . ILE A 1 90 ? 11.701 -3.574 -2.713 1.00 98.31 90 ILE A N 1
ATOM 705 C CA . ILE A 1 90 ? 11.479 -4.427 -3.891 1.00 98.31 90 ILE A CA 1
ATOM 706 C C . ILE A 1 90 ? 11.185 -3.597 -5.149 1.00 98.31 90 ILE A C 1
ATOM 708 O O . ILE A 1 90 ? 11.650 -3.925 -6.241 1.00 98.31 90 ILE A O 1
ATOM 712 N N . ARG A 1 91 ? 10.407 -2.515 -5.029 1.00 97.69 91 ARG A N 1
ATOM 713 C CA . ARG A 1 91 ? 10.157 -1.600 -6.150 1.00 97.69 91 ARG A CA 1
ATOM 714 C C . ARG A 1 91 ? 11.455 -0.974 -6.659 1.00 97.69 91 ARG A C 1
ATOM 716 O O . ARG A 1 91 ? 11.605 -0.845 -7.872 1.00 97.69 91 ARG A O 1
ATOM 723 N N . ASN A 1 92 ? 12.336 -0.548 -5.760 1.00 97.88 92 ASN A N 1
ATOM 724 C CA . ASN A 1 92 ? 13.611 0.056 -6.132 1.00 97.88 92 ASN A CA 1
ATOM 725 C C . ASN A 1 92 ? 14.533 -0.969 -6.797 1.00 97.88 92 ASN A C 1
ATOM 727 O O . ASN A 1 92 ? 15.123 -0.639 -7.820 1.00 97.88 92 ASN A O 1
ATOM 731 N N . ASP A 1 93 ? 14.553 -2.213 -6.313 1.00 97.88 93 ASP A N 1
ATOM 732 C CA . ASP A 1 93 ? 15.285 -3.313 -6.954 1.00 97.88 93 ASP A CA 1
ATOM 733 C C . ASP A 1 93 ? 14.782 -3.539 -8.391 1.00 97.88 93 ASP A C 1
ATOM 735 O O . ASP A 1 93 ? 15.568 -3.570 -9.329 1.00 97.88 93 ASP A O 1
ATOM 739 N N . ILE A 1 94 ? 13.457 -3.565 -8.606 1.00 96.94 94 ILE A N 1
ATOM 740 C CA . ILE A 1 94 ? 12.864 -3.669 -9.955 1.00 96.94 94 ILE A CA 1
ATOM 741 C C . ILE A 1 94 ? 13.305 -2.507 -10.857 1.00 96.94 94 ILE A C 1
ATOM 743 O O . ILE A 1 94 ? 13.543 -2.699 -12.047 1.00 96.94 94 ILE A O 1
ATOM 747 N N . ILE A 1 95 ? 13.370 -1.285 -10.321 1.00 96.19 95 ILE A N 1
ATOM 748 C CA . ILE A 1 95 ? 13.832 -0.119 -11.085 1.00 96.19 95 ILE A CA 1
ATOM 749 C C . ILE A 1 95 ? 15.313 -0.276 -11.441 1.00 96.19 95 ILE A C 1
ATOM 751 O O . ILE A 1 95 ? 15.673 -0.017 -12.588 1.00 96.19 95 ILE A O 1
ATOM 755 N N . ALA A 1 96 ? 16.143 -0.711 -10.493 1.00 96.19 96 ALA A N 1
ATOM 756 C CA . ALA A 1 96 ? 17.568 -0.930 -10.698 1.00 96.19 96 ALA A CA 1
ATOM 757 C C . ALA A 1 96 ? 17.820 -2.004 -11.770 1.00 96.19 96 ALA A C 1
ATOM 759 O O . ALA A 1 96 ? 18.554 -1.750 -12.727 1.00 96.19 96 ALA A O 1
ATOM 760 N N . ASP A 1 97 ? 17.130 -3.142 -11.688 1.00 94.75 97 ASP A N 1
ATOM 761 C CA . ASP A 1 97 ? 17.211 -4.226 -12.671 1.00 94.75 97 ASP A CA 1
ATOM 762 C C . ASP A 1 97 ? 16.832 -3.733 -14.076 1.00 94.75 97 ASP A C 1
ATOM 764 O O . ASP A 1 97 ? 17.554 -3.958 -15.047 1.00 94.75 97 ASP A O 1
ATOM 768 N N . GLU A 1 98 ? 15.730 -2.985 -14.199 1.00 94.06 98 GLU A N 1
ATOM 769 C CA . GLU A 1 98 ? 15.314 -2.396 -15.476 1.00 94.06 98 GLU A CA 1
ATOM 770 C C . GLU A 1 98 ? 16.346 -1.416 -16.038 1.00 94.06 98 GLU A C 1
ATOM 772 O O . GLU A 1 98 ? 16.528 -1.344 -17.255 1.00 94.06 98 GLU A O 1
ATOM 777 N N . THR A 1 99 ? 16.989 -0.620 -15.181 1.00 93.44 99 THR A N 1
ATOM 778 C CA . THR A 1 99 ? 18.032 0.313 -15.622 1.00 93.44 99 THR A CA 1
ATOM 779 C C . THR A 1 99 ? 19.287 -0.418 -16.077 1.00 93.44 99 THR A C 1
ATOM 781 O O . THR A 1 99 ? 19.857 -0.044 -17.103 1.00 93.44 99 THR A O 1
ATOM 784 N N . LEU A 1 100 ? 19.668 -1.490 -15.379 1.00 92.56 100 LEU A N 1
ATOM 785 C CA . LEU A 1 100 ? 20.806 -2.323 -15.741 1.00 92.56 100 LEU A CA 1
ATOM 786 C C . LEU A 1 100 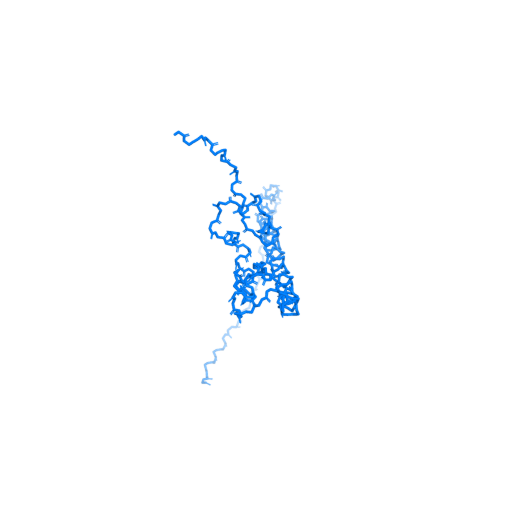? 20.573 -2.989 -17.101 1.00 92.56 100 LEU A C 1
ATOM 788 O O . LEU A 1 100 ? 21.398 -2.826 -17.995 1.00 92.56 100 LEU A O 1
ATOM 792 N N . ILE A 1 101 ? 19.422 -3.636 -17.305 1.00 90.19 101 ILE A N 1
ATOM 793 C CA . ILE A 1 101 ? 19.071 -4.281 -18.584 1.00 90.19 101 ILE A CA 1
ATOM 794 C C . ILE A 1 101 ? 19.141 -3.275 -19.740 1.00 90.19 101 ILE A C 1
ATOM 796 O O . ILE A 1 101 ? 19.823 -3.516 -20.731 1.00 90.19 101 ILE A O 1
ATOM 800 N N . LYS A 1 102 ? 18.535 -2.091 -19.576 1.00 90.12 102 LYS A N 1
ATOM 801 C CA . LYS A 1 102 ? 18.583 -1.035 -20.601 1.00 90.12 102 LYS A CA 1
ATOM 802 C C . LYS A 1 102 ? 20.005 -0.589 -20.929 1.00 90.12 102 LYS A C 1
ATOM 804 O O . LYS A 1 102 ? 20.300 -0.310 -22.087 1.00 90.12 102 LYS A O 1
ATOM 809 N N . SER A 1 103 ? 20.879 -0.490 -19.926 1.00 88.50 103 SER A N 1
ATOM 810 C CA . SER A 1 103 ? 22.283 -0.131 -20.158 1.00 88.50 103 SER A CA 1
ATOM 811 C C . SER A 1 103 ? 23.053 -1.209 -20.926 1.00 88.50 103 SER A C 1
ATOM 813 O O . SER A 1 103 ? 23.865 -0.866 -21.784 1.00 88.50 103 SER A O 1
ATOM 815 N N . LEU A 1 104 ? 22.756 -2.490 -20.686 1.00 84.56 104 LEU A N 1
ATOM 816 C CA . LEU A 1 104 ? 23.358 -3.616 -21.405 1.00 84.56 104 LEU A CA 1
ATOM 817 C C . LEU A 1 104 ? 22.882 -3.674 -22.864 1.00 84.56 104 LEU A C 1
ATOM 819 O O . LEU A 1 104 ? 23.692 -3.854 -23.770 1.00 84.56 104 LEU A O 1
ATOM 823 N N . ASP A 1 105 ? 21.594 -3.440 -23.116 1.00 78.31 105 ASP A N 1
ATOM 824 C CA . ASP A 1 105 ? 21.037 -3.399 -24.475 1.00 78.31 105 ASP A CA 1
ATOM 825 C C . ASP A 1 105 ? 21.641 -2.258 -25.314 1.00 78.31 105 ASP A C 1
ATOM 827 O O . ASP A 1 105 ? 21.955 -2.429 -26.495 1.00 78.31 105 ASP A O 1
ATOM 831 N N . LEU A 1 106 ? 21.869 -1.093 -24.695 1.00 71.44 106 LEU A N 1
ATOM 832 C CA . LEU A 1 106 ? 22.542 0.039 -25.341 1.00 71.44 106 LEU A CA 1
ATOM 833 C C . LEU A 1 106 ? 24.008 -0.262 -25.687 1.00 71.44 106 LEU A C 1
ATOM 835 O O . LEU A 1 106 ? 24.512 0.279 -26.673 1.00 71.44 106 LEU A O 1
ATOM 839 N N . ALA A 1 107 ? 24.696 -1.096 -24.904 1.00 67.19 107 ALA A N 1
ATOM 840 C CA . ALA A 1 107 ? 26.062 -1.516 -25.208 1.00 67.19 107 ALA A CA 1
ATOM 841 C C . ALA A 1 107 ? 26.096 -2.422 -26.451 1.00 67.19 107 ALA A C 1
ATOM 843 O O . ALA A 1 107 ? 26.810 -2.115 -27.404 1.00 67.19 107 ALA A O 1
ATOM 844 N N . HIS A 1 108 ? 25.222 -3.432 -26.520 1.00 58.38 108 HIS A N 1
ATOM 845 C CA . HIS A 1 108 ? 25.146 -4.343 -27.670 1.00 58.38 108 HIS A CA 1
ATOM 846 C C . HIS A 1 108 ? 24.767 -3.650 -28.992 1.00 58.38 108 HIS A C 1
ATOM 848 O O . HIS A 1 108 ? 25.156 -4.106 -30.069 1.00 58.38 108 HIS A O 1
ATOM 854 N N . HIS A 1 109 ? 24.028 -2.533 -28.955 1.00 54.94 109 HIS A N 1
ATOM 855 C CA . HIS A 1 109 ? 23.728 -1.777 -30.176 1.00 54.94 109 HIS A CA 1
ATOM 856 C C . HIS A 1 109 ? 24.933 -0.966 -30.692 1.00 54.94 109 HIS A C 1
ATOM 858 O O . HIS A 1 109 ? 25.082 -0.811 -31.904 1.00 54.94 109 HIS A O 1
ATOM 864 N N . LYS A 1 110 ? 25.835 -0.500 -29.813 1.00 54.47 110 LYS A N 1
ATOM 865 C CA . LYS A 1 110 ? 27.066 0.212 -30.215 1.00 54.47 110 LYS A CA 1
ATOM 866 C C . LYS A 1 110 ? 28.079 -0.711 -30.894 1.00 54.47 110 LYS A C 1
ATOM 868 O O . LYS A 1 110 ? 28.730 -0.299 -31.856 1.00 54.47 110 LYS A O 1
ATOM 873 N N . ASP A 1 111 ? 28.146 -1.967 -30.471 1.00 54.41 111 ASP A N 1
ATOM 874 C CA . ASP A 1 111 ? 29.044 -2.959 -31.073 1.00 54.41 111 ASP A CA 1
ATOM 875 C C . ASP A 1 111 ? 28.640 -3.309 -32.519 1.00 54.41 111 ASP A C 1
ATOM 877 O O . ASP A 1 111 ? 29.494 -3.622 -33.347 1.00 54.41 111 ASP A O 1
ATOM 881 N N . ASN A 1 112 ? 27.360 -3.134 -32.874 1.00 48.66 112 ASN A N 1
ATOM 882 C CA . ASN A 1 112 ? 26.857 -3.311 -34.241 1.00 48.66 112 ASN A CA 1
ATOM 883 C C . ASN A 1 112 ? 27.034 -2.086 -35.160 1.00 48.66 112 ASN A C 1
ATOM 885 O O . ASN A 1 112 ? 26.952 -2.236 -36.376 1.00 48.66 112 ASN A O 1
ATOM 889 N N . LEU A 1 113 ? 27.290 -0.880 -34.633 1.00 51.66 113 LEU A N 1
ATOM 890 C CA . LEU A 1 113 ? 27.607 0.295 -35.468 1.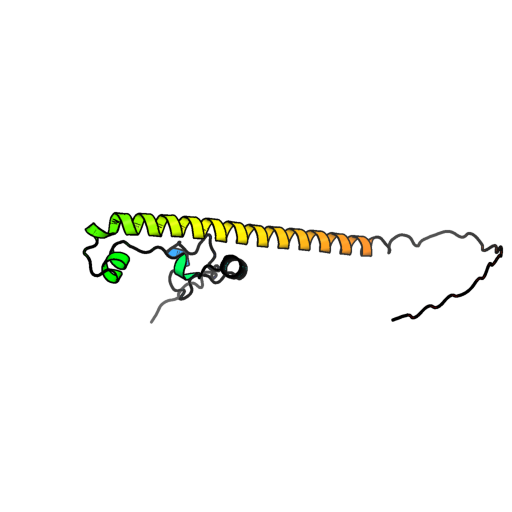00 51.66 113 LEU A CA 1
ATOM 891 C C . LEU A 1 113 ? 29.114 0.470 -35.714 1.00 51.66 113 LEU A C 1
ATOM 893 O O . LEU A 1 113 ? 29.508 1.198 -36.624 1.00 51.66 113 LEU A O 1
ATOM 897 N N . THR A 1 114 ? 29.964 -0.213 -34.945 1.00 51.84 114 THR A N 1
ATOM 898 C CA . THR A 1 114 ? 31.427 -0.076 -35.056 1.00 51.84 114 THR A CA 1
ATOM 899 C C . THR A 1 114 ? 32.024 -0.961 -36.167 1.00 51.84 114 THR A C 1
ATOM 901 O O . THR A 1 114 ? 33.166 -0.759 -36.568 1.00 51.84 114 THR A O 1
ATOM 904 N N . CYS A 1 115 ? 31.253 -1.895 -36.743 1.00 49.47 115 CYS A N 1
ATOM 905 C CA . CYS A 1 115 ? 31.698 -2.765 -37.840 1.00 49.47 115 CYS A CA 1
ATOM 906 C C . CYS A 1 115 ? 31.438 -2.214 -39.260 1.00 49.47 115 CYS A C 1
ATOM 908 O O . CYS A 1 115 ? 31.811 -2.869 -40.231 1.00 49.47 115 CYS A O 1
ATOM 910 N N . LEU A 1 116 ? 30.859 -1.011 -39.409 1.00 49.50 116 LEU A N 1
ATOM 911 C CA . LEU A 1 116 ? 30.576 -0.400 -40.722 1.00 49.50 116 LEU A CA 1
ATOM 912 C C . LEU A 1 116 ? 31.517 0.750 -41.139 1.00 49.50 116 LEU A C 1
ATOM 914 O O . LEU A 1 116 ? 31.279 1.369 -42.174 1.00 49.50 116 LEU A O 1
ATOM 918 N N . SER A 1 117 ? 32.585 1.056 -40.389 1.00 52.19 117 SER A N 1
ATOM 919 C CA . SER A 1 117 ? 33.430 2.237 -40.668 1.00 52.19 117 SER A CA 1
ATOM 920 C C . SER A 1 117 ? 34.875 1.965 -41.110 1.00 52.19 117 SER A C 1
ATOM 922 O O . SER A 1 117 ? 35.643 2.914 -41.261 1.00 52.19 117 SER A O 1
ATOM 924 N N . THR A 1 118 ? 35.263 0.724 -41.423 1.00 54.03 118 THR A N 1
ATOM 925 C CA . THR A 1 118 ? 36.606 0.428 -41.971 1.00 54.03 118 THR A CA 1
ATOM 926 C C . THR A 1 118 ? 36.573 -0.400 -43.253 1.00 54.03 118 THR A C 1
ATOM 928 O O . THR A 1 118 ? 37.212 -1.438 -43.381 1.00 54.03 118 THR A O 1
ATOM 931 N N . CYS A 1 119 ? 35.902 0.112 -44.282 1.00 48.38 119 CYS A N 1
ATOM 932 C CA . CYS A 1 119 ? 36.222 -0.266 -45.656 1.00 48.38 119 CYS A CA 1
ATOM 933 C C . CYS A 1 119 ? 36.440 0.982 -46.514 1.00 48.38 119 CYS A C 1
ATOM 935 O O . CYS A 1 119 ? 35.530 1.496 -47.159 1.00 48.38 119 CYS A O 1
ATOM 937 N N . SER A 1 120 ? 37.680 1.474 -46.532 1.00 48.06 120 SER A N 1
ATOM 938 C CA . SER A 1 120 ? 38.208 2.232 -47.666 1.00 48.06 120 SER A CA 1
ATOM 939 C C . SER A 1 120 ? 39.736 2.244 -47.671 1.00 48.06 120 SER A C 1
ATOM 941 O O . SER A 1 120 ? 40.363 2.881 -46.831 1.00 48.06 120 SER A O 1
ATOM 943 N N . ARG A 1 121 ? 40.266 1.620 -48.735 1.00 46.44 121 ARG A N 1
ATOM 944 C CA . ARG A 1 121 ? 41.597 1.755 -49.364 1.00 46.44 121 ARG A CA 1
ATOM 945 C C . ARG A 1 121 ? 42.698 0.766 -48.950 1.00 46.44 121 ARG A C 1
ATOM 947 O O . ARG A 1 121 ? 43.388 0.962 -47.961 1.00 46.44 121 ARG A O 1
ATOM 954 N N . GLY A 1 122 ? 42.985 -0.170 -49.866 1.00 43.50 122 GLY A N 1
ATOM 955 C CA . GLY A 1 122 ? 44.372 -0.389 -50.304 1.00 43.50 122 GLY A CA 1
ATOM 956 C C . GLY A 1 122 ? 44.880 -1.833 -50.391 1.00 43.50 122 GLY A C 1
ATOM 957 O O . GLY A 1 122 ? 45.548 -2.296 -49.478 1.00 43.50 122 GLY A O 1
ATOM 958 N N . ASN A 1 123 ? 44.616 -2.489 -51.527 1.00 48.44 123 ASN A N 1
ATOM 959 C CA . ASN A 1 123 ? 45.355 -3.580 -52.192 1.00 48.44 123 ASN A CA 1
ATOM 960 C C . ASN A 1 123 ? 46.510 -4.278 -51.442 1.00 48.44 123 ASN A C 1
ATOM 962 O O . ASN A 1 123 ? 47.585 -3.690 -51.334 1.00 48.44 123 ASN A O 1
ATOM 966 N N . ARG A 1 124 ? 46.376 -5.590 -51.166 1.00 43.59 124 ARG A N 1
ATOM 967 C CA . ARG A 1 124 ? 47.458 -6.588 -51.347 1.00 43.59 124 ARG A CA 1
ATOM 968 C C . ARG A 1 124 ? 46.883 -7.921 -51.841 1.00 43.59 124 ARG A C 1
ATOM 970 O O . ARG A 1 124 ? 45.790 -8.323 -51.461 1.00 43.59 124 ARG A O 1
ATOM 977 N N . THR A 1 125 ? 47.625 -8.516 -52.762 1.00 51.09 125 THR A N 1
ATOM 978 C CA . THR A 1 125 ? 47.329 -9.659 -53.635 1.00 51.09 125 THR A CA 1
ATOM 979 C C . THR A 1 125 ? 47.179 -11.003 -52.907 1.00 51.09 125 THR A C 1
ATOM 981 O O . THR A 1 125 ? 47.619 -11.136 -51.765 1.00 51.09 125 THR A O 1
ATOM 984 N N . PRO A 1 126 ? 46.600 -12.026 -53.570 1.00 53.91 126 PRO A N 1
ATOM 985 C CA . PRO A 1 126 ? 46.446 -13.357 -53.006 1.00 53.91 126 PRO A CA 1
ATOM 986 C C . PRO A 1 126 ? 47.667 -14.225 -53.333 1.00 53.91 126 PRO A C 1
ATOM 988 O O . PRO A 1 126 ? 48.054 -14.351 -54.494 1.00 53.91 126 PRO A O 1
ATOM 991 N N . THR A 1 127 ? 48.229 -14.905 -52.337 1.00 44.56 127 THR A N 1
ATOM 992 C CA . THR A 1 127 ? 49.093 -16.068 -52.573 1.00 44.56 127 THR A CA 1
ATOM 993 C C . THR A 1 127 ? 48.707 -17.207 -51.643 1.00 44.56 127 THR A C 1
ATOM 995 O O . THR A 1 127 ? 48.731 -17.117 -50.421 1.00 44.56 127 THR A O 1
ATOM 998 N N . SER A 1 128 ? 48.308 -18.298 -52.285 1.00 49.00 128 SER A N 1
ATOM 999 C CA . SER A 1 128 ? 48.024 -19.605 -51.718 1.00 49.00 128 SER A CA 1
ATOM 1000 C C . SER A 1 128 ? 49.237 -20.213 -51.012 1.00 49.00 128 SER A C 1
ATOM 1002 O O . SER A 1 128 ? 50.321 -20.181 -51.586 1.00 49.00 128 SER A O 1
ATOM 1004 N N . LEU A 1 129 ? 49.029 -20.942 -49.909 1.00 45.16 129 LEU A N 1
ATOM 1005 C CA . LEU A 1 129 ? 49.715 -22.225 -49.703 1.00 45.16 129 LEU A CA 1
ATOM 1006 C C . LEU A 1 129 ? 48.942 -23.151 -48.735 1.00 45.16 129 LEU A C 1
ATOM 1008 O O . LEU A 1 129 ? 48.981 -23.025 -47.520 1.00 45.16 129 LEU A O 1
ATOM 1012 N N . ARG A 1 130 ? 48.207 -24.091 -49.338 1.00 46.28 130 ARG A N 1
ATOM 1013 C CA . ARG A 1 130 ? 48.112 -25.529 -49.008 1.00 46.28 130 ARG A CA 1
ATOM 1014 C C . ARG A 1 130 ? 48.732 -25.992 -47.663 1.00 46.28 130 ARG A C 1
ATOM 1016 O O . ARG A 1 130 ? 49.950 -26.021 -47.546 1.00 46.28 130 ARG A O 1
ATOM 1023 N N . ARG A 1 131 ? 47.949 -26.668 -46.811 1.00 44.62 131 ARG A N 1
ATOM 1024 C CA . ARG A 1 131 ? 47.850 -28.150 -46.743 1.00 44.62 131 ARG A CA 1
ATOM 1025 C C . ARG A 1 131 ? 46.832 -28.614 -45.692 1.00 44.62 131 ARG A C 1
ATOM 1027 O O . ARG A 1 131 ? 46.671 -28.024 -44.636 1.00 44.62 131 ARG A O 1
ATOM 1034 N N . ARG A 1 132 ? 46.152 -29.698 -46.066 1.00 49.38 132 ARG A N 1
ATOM 1035 C CA . ARG A 1 132 ? 45.139 -30.468 -45.334 1.00 49.38 132 ARG A CA 1
ATOM 1036 C C . ARG A 1 132 ? 45.771 -31.239 -44.171 1.00 49.38 132 ARG A C 1
ATOM 1038 O O . ARG A 1 132 ? 46.898 -31.686 -44.334 1.00 49.38 132 ARG A O 1
ATOM 1045 N N . HIS A 1 133 ? 44.983 -31.572 -43.149 1.00 43.62 133 HIS A N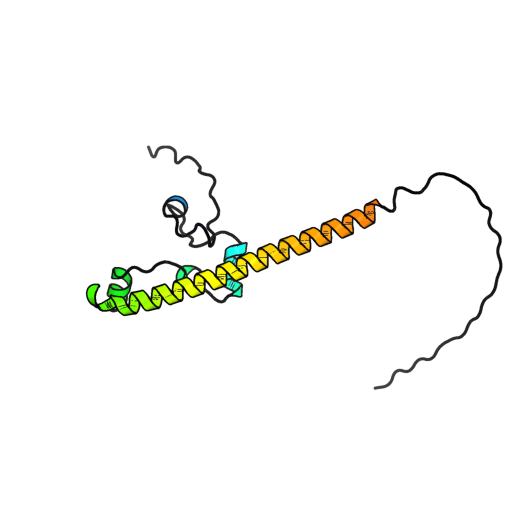 1
ATOM 1046 C CA . HIS A 1 133 ? 44.874 -32.963 -42.701 1.00 43.62 133 HIS A CA 1
ATOM 1047 C C . HIS A 1 133 ? 43.457 -33.274 -42.197 1.00 43.62 133 HIS A C 1
ATOM 1049 O O . HIS A 1 133 ? 42.846 -32.513 -41.457 1.00 43.62 133 HIS A O 1
ATOM 1055 N N . HIS A 1 134 ? 42.952 -34.393 -42.709 1.00 45.94 134 HIS A N 1
ATOM 1056 C CA . HIS A 1 134 ? 41.714 -35.094 -42.386 1.00 45.94 134 HIS A CA 1
ATOM 1057 C C . HIS A 1 134 ? 41.980 -36.095 -41.253 1.00 45.94 134 HIS A C 1
ATOM 1059 O O . HIS A 1 134 ? 43.018 -36.750 -41.307 1.00 45.94 134 HIS A O 1
ATOM 1065 N N . SER A 1 135 ? 41.000 -36.297 -40.363 1.00 47.19 135 SER A N 1
ATOM 1066 C CA . SER A 1 135 ? 40.624 -37.590 -39.735 1.00 47.19 135 SER A CA 1
ATOM 1067 C C . SER A 1 135 ? 39.523 -37.308 -38.694 1.00 47.19 135 SER A C 1
ATOM 1069 O O . SER A 1 135 ? 39.790 -36.643 -37.703 1.00 47.19 135 SER A O 1
ATOM 1071 N N . SER A 1 136 ? 38.233 -37.496 -38.991 1.00 48.69 136 SER A N 1
ATOM 1072 C CA . SER A 1 136 ? 37.447 -38.748 -39.047 1.00 48.69 136 SER A CA 1
ATOM 1073 C C . SER A 1 136 ? 37.022 -39.300 -37.673 1.00 48.69 136 SER A C 1
ATOM 1075 O O . SER A 1 136 ? 37.852 -39.819 -36.942 1.00 48.69 136 SER A O 1
ATOM 1077 N N . LEU A 1 137 ? 35.704 -39.195 -37.422 1.00 50.91 137 LEU A N 1
ATOM 1078 C CA . LEU A 1 137 ? 34.772 -40.096 -36.710 1.00 50.91 137 LEU A CA 1
ATOM 1079 C C . LEU A 1 137 ? 35.233 -40.855 -35.455 1.00 50.91 137 LEU A C 1
ATOM 1081 O O . LEU A 1 137 ? 36.092 -41.714 -35.547 1.00 50.91 137 LEU A O 1
ATOM 1085 N N . HIS A 1 138 ? 34.446 -40.746 -34.376 1.00 51.94 138 HIS A N 1
ATOM 1086 C CA . HIS A 1 138 ? 33.774 -41.924 -33.812 1.00 51.94 138 HIS A CA 1
ATOM 1087 C C . HIS A 1 138 ? 32.453 -41.551 -33.113 1.00 51.94 138 HIS A C 1
ATOM 1089 O O . HIS A 1 138 ? 32.392 -40.720 -32.213 1.00 51.94 138 HIS A O 1
ATOM 1095 N N . HIS A 1 139 ? 31.388 -42.191 -33.595 1.00 49.94 139 HIS A N 1
ATOM 1096 C CA . HIS A 1 139 ? 30.115 -42.435 -32.920 1.00 49.94 139 HIS A CA 1
ATOM 1097 C C . HIS A 1 139 ? 30.352 -43.185 -31.600 1.00 49.94 139 HIS A C 1
ATOM 1099 O O . HIS A 1 139 ? 31.134 -44.130 -31.610 1.00 49.94 139 HIS A O 1
ATOM 1105 N N . LEU A 1 140 ? 29.565 -42.903 -30.556 1.00 54.78 140 LEU A N 1
ATOM 1106 C CA . LEU A 1 140 ? 28.980 -43.964 -29.728 1.00 54.78 140 LEU A CA 1
ATOM 1107 C C . LEU A 1 140 ? 27.645 -43.488 -29.124 1.00 54.78 140 LEU A C 1
ATOM 1109 O O . LEU A 1 140 ? 27.591 -42.565 -28.317 1.00 54.78 140 LEU A O 1
ATOM 1113 N N . LYS A 1 141 ? 26.563 -44.136 -29.567 1.00 53.69 141 LYS A N 1
ATOM 1114 C CA . LYS A 1 141 ? 25.299 -44.272 -28.835 1.00 53.69 141 LYS A CA 1
ATOM 1115 C C . LYS A 1 141 ? 25.532 -45.270 -27.697 1.00 53.69 141 LYS A C 1
ATOM 1117 O O . LYS A 1 141 ? 26.264 -46.234 -27.910 1.00 53.69 141 LYS A O 1
ATOM 1122 N N . GLY A 1 142 ? 24.848 -45.120 -26.568 1.00 54.84 142 GLY A N 1
ATOM 1123 C CA . GLY A 1 142 ? 24.819 -46.181 -25.562 1.00 54.84 142 GLY A CA 1
ATOM 1124 C C . GLY A 1 142 ? 24.075 -45.809 -24.288 1.00 54.84 142 GLY A C 1
ATOM 1125 O O . GLY A 1 142 ? 24.715 -45.310 -23.377 1.00 54.84 142 GLY A O 1
ATOM 1126 N N . LEU A 1 143 ? 22.766 -46.098 -24.312 1.00 50.72 143 LEU A N 1
ATOM 1127 C CA . LEU A 1 143 ? 21.864 -46.507 -23.218 1.00 50.72 143 LEU A CA 1
ATOM 1128 C C . LEU A 1 143 ? 21.816 -45.670 -21.930 1.00 50.72 143 LEU A C 1
ATOM 1130 O O . LEU A 1 143 ? 22.743 -45.770 -21.102 1.00 50.72 143 LEU A O 1
#

pLDDT: mean 78.85, std 21.0, range [35.0, 98.44]

InterPro domains:
  IPR029090 Protein of unknown function DUF4659 [PTHR33663] (5-104)

Sequence (143 aa):
MTNCRKKMPVVPLNLNNFESSIISAGCPYVLTSPRSLRACKKAGIKPVELLYQSTSQIADDLGVHPKYVTDVFLQRETDRQKKLDLVRKIRNDIIADETLIKSLDLAHHKDNLTCLSTCSRGNRTPTSLRRRHHSSLHHLKGL

Radius of gyration: 31.28 Å; chains: 1; bounding box: 74×70×78 Å

Secondary structure (DSSP, 8-state):
----------PPP-TTTTT-HHHHTT---S---HHHHHHHHHHT--GGGGS---HHHHHHHHTS-GGG-HHHHHHHHHHHHHHHHHHHHHHHHHHHHHHHHHHHHHHHHHHHHGGGS--------------------------